Protein AF-A0A9W6GUZ8-F1 (afdb_monomer_lite)

Secondary structure (DSSP, 8-state):
-PPP--------PPPPHHHHHHHHHHHHHHHHHHHHHHHHHHHHHHHTT-HHHHHHHHHHHHHHHHHHHHHTT-------------

Structure (mmCIF, N/CA/C/O backbone):
data_AF-A0A9W6GUZ8-F1
#
_entry.id   AF-A0A9W6GUZ8-F1
#
loop_
_atom_site.group_PDB
_atom_site.id
_atom_site.type_symbol
_atom_site.label_atom_id
_atom_site.label_alt_id
_atom_site.label_comp_id
_atom_site.label_asym_id
_atom_site.label_entity_id
_atom_site.label_seq_id
_atom_site.pdbx_PDB_ins_code
_atom_site.Cartn_x
_atom_site.Cartn_y
_atom_site.Cartn_z
_atom_site.occupancy
_atom_site.B_iso_or_equiv
_atom_site.auth_seq_id
_atom_site.auth_comp_id
_atom_site.auth_asym_id
_atom_site.auth_atom_id
_atom_site.pdbx_PDB_model_num
ATOM 1 N N . MET A 1 1 ? 42.755 -16.551 22.139 1.00 50.16 1 MET A N 1
ATOM 2 C CA . MET A 1 1 ? 42.740 -16.940 20.711 1.00 50.16 1 MET A CA 1
ATOM 3 C C . MET A 1 1 ? 41.441 -16.440 20.088 1.00 50.16 1 MET A C 1
ATOM 5 O O . MET A 1 1 ? 40.398 -17.008 20.379 1.00 50.16 1 MET A O 1
ATOM 9 N N . ALA A 1 2 ? 41.475 -15.341 19.328 1.00 44.66 2 ALA A N 1
ATOM 10 C CA . ALA A 1 2 ? 40.292 -14.761 18.684 1.00 44.66 2 ALA A CA 1
ATOM 11 C C . ALA A 1 2 ? 40.136 -15.340 17.267 1.00 44.66 2 ALA A C 1
ATOM 13 O O . ALA A 1 2 ? 41.076 -15.289 16.475 1.00 44.66 2 ALA A O 1
ATOM 14 N N . ARG A 1 3 ? 38.977 -15.938 16.966 1.00 50.41 3 ARG A N 1
ATOM 15 C CA . ARG A 1 3 ? 38.659 -16.475 15.636 1.00 50.41 3 ARG A CA 1
ATOM 16 C C . ARG A 1 3 ? 38.281 -15.328 14.700 1.00 50.41 3 ARG A C 1
ATOM 18 O O . ARG A 1 3 ? 37.326 -14.606 14.961 1.00 50.41 3 ARG A O 1
ATOM 25 N N . SER A 1 4 ? 39.040 -15.197 13.617 1.00 59.56 4 SER A N 1
ATOM 26 C CA . SER A 1 4 ? 38.742 -14.325 12.483 1.00 59.56 4 SER A CA 1
ATOM 27 C C . SER A 1 4 ? 37.560 -14.897 11.699 1.00 59.56 4 SER A C 1
ATOM 29 O O . SER A 1 4 ? 37.621 -16.038 11.240 1.00 59.56 4 SER A O 1
ATOM 31 N N . VAL A 1 5 ? 36.481 -14.127 11.566 1.00 50.44 5 VAL A N 1
ATOM 32 C CA . VAL A 1 5 ? 35.384 -14.435 10.643 1.00 50.44 5 VAL A CA 1
ATOM 33 C C . VAL A 1 5 ? 35.684 -13.678 9.356 1.00 50.44 5 VAL A C 1
ATOM 35 O O . VAL A 1 5 ? 35.500 -12.466 9.277 1.00 50.44 5 VAL A O 1
ATOM 38 N N . ALA A 1 6 ? 36.212 -14.390 8.362 1.00 46.38 6 ALA A N 1
ATOM 39 C CA . ALA A 1 6 ? 36.414 -13.849 7.028 1.00 46.38 6 ALA A CA 1
ATOM 40 C C . ALA A 1 6 ? 35.045 -13.589 6.386 1.00 46.38 6 ALA A C 1
ATOM 42 O O . ALA A 1 6 ? 34.284 -14.519 6.120 1.00 46.38 6 ALA A O 1
ATOM 43 N N . ALA A 1 7 ? 34.727 -12.318 6.154 1.00 53.19 7 ALA A N 1
ATOM 44 C CA . ALA A 1 7 ? 33.595 -11.925 5.335 1.00 53.19 7 ALA A CA 1
ATOM 45 C C . ALA A 1 7 ? 33.874 -12.349 3.885 1.00 53.19 7 ALA A C 1
ATOM 47 O O . ALA A 1 7 ? 34.713 -11.757 3.203 1.00 53.19 7 ALA A O 1
ATOM 48 N N . THR A 1 8 ? 33.187 -13.392 3.418 1.00 45.50 8 THR A N 1
ATOM 49 C CA . THR A 1 8 ? 33.154 -13.759 2.001 1.00 45.50 8 THR A CA 1
ATOM 50 C C . THR A 1 8 ? 32.556 -12.591 1.225 1.00 45.50 8 THR A C 1
ATOM 52 O O . THR A 1 8 ? 31.356 -12.330 1.282 1.00 45.50 8 THR A O 1
ATOM 55 N N . LYS A 1 9 ? 33.418 -11.856 0.522 1.00 51.03 9 LYS A N 1
ATOM 56 C CA . LYS A 1 9 ? 33.049 -10.805 -0.423 1.00 51.03 9 LYS A CA 1
ATOM 57 C C . LYS A 1 9 ? 32.233 -11.452 -1.543 1.00 51.03 9 LYS A C 1
ATOM 59 O O . LYS A 1 9 ? 32.797 -12.149 -2.382 1.00 51.03 9 LYS A O 1
ATOM 64 N N . ALA A 1 10 ? 30.916 -11.254 -1.530 1.00 52.66 10 ALA A N 1
ATOM 65 C CA . ALA A 1 10 ? 30.059 -11.619 -2.650 1.00 52.66 10 ALA A CA 1
ATOM 66 C C . ALA A 1 10 ? 30.601 -10.932 -3.912 1.00 52.66 10 ALA A C 1
ATOM 68 O O . ALA A 1 10 ? 30.777 -9.712 -3.943 1.00 52.66 10 ALA A O 1
ATOM 69 N N . SER A 1 11 ? 30.950 -11.733 -4.914 1.00 51.28 11 SER A N 1
ATOM 70 C CA . SER A 1 11 ? 31.466 -11.294 -6.205 1.00 51.28 11 SER A CA 1
ATOM 71 C C . SER A 1 11 ? 30.464 -10.357 -6.876 1.00 51.28 11 SER A C 1
ATOM 73 O O . SER A 1 11 ? 29.372 -10.762 -7.264 1.00 51.28 11 SER A O 1
ATOM 75 N N . SER A 1 12 ? 30.843 -9.088 -6.987 1.00 62.50 12 SER A N 1
ATOM 76 C CA . SER A 1 12 ? 30.106 -8.020 -7.654 1.00 62.50 12 SER A CA 1
ATOM 77 C C . SER A 1 12 ? 30.368 -8.050 -9.163 1.00 62.50 12 SER A C 1
ATOM 79 O O . SER A 1 12 ? 30.945 -7.112 -9.710 1.00 62.50 12 SER A O 1
ATOM 81 N N . GLU A 1 13 ? 30.007 -9.146 -9.827 1.00 64.00 13 GLU A N 1
ATOM 82 C CA . GLU A 1 13 ? 29.911 -9.159 -11.289 1.00 64.00 13 GLU A CA 1
ATOM 83 C C . GLU A 1 13 ? 28.509 -8.686 -11.703 1.00 64.00 13 GLU A C 1
ATOM 85 O O . GLU A 1 13 ? 27.516 -9.144 -11.124 1.00 64.00 13 GLU A O 1
ATOM 90 N N . PRO A 1 14 ? 28.388 -7.752 -12.666 1.00 60.47 14 PRO A N 1
ATOM 91 C CA . PRO A 1 14 ? 27.091 -7.333 -13.177 1.00 60.47 14 PRO A CA 1
ATOM 92 C C . PRO A 1 14 ? 26.354 -8.527 -13.785 1.00 60.47 14 PRO A C 1
ATOM 94 O O . PRO A 1 14 ? 26.884 -9.226 -14.648 1.00 60.47 14 PRO A O 1
ATOM 97 N N . LEU A 1 15 ? 25.114 -8.749 -13.351 1.00 65.25 15 LEU A N 1
ATOM 98 C CA . LEU A 1 15 ? 24.241 -9.744 -13.965 1.00 65.25 15 LEU A CA 1
ATOM 99 C C . LEU A 1 15 ? 24.020 -9.394 -15.450 1.00 65.25 15 LEU A C 1
ATOM 101 O O . LEU A 1 15 ? 23.826 -8.218 -15.771 1.00 65.25 15 LEU A O 1
ATOM 105 N N . PRO A 1 16 ? 23.980 -10.391 -16.350 1.00 77.00 16 PRO A N 1
ATOM 106 C CA . PRO A 1 16 ? 23.535 -10.196 -17.726 1.00 77.00 16 PRO A CA 1
ATOM 107 C C . PRO A 1 16 ? 22.201 -9.433 -17.777 1.00 77.00 16 PRO A C 1
ATOM 109 O O . PRO A 1 16 ? 21.285 -9.733 -17.009 1.00 77.00 16 PRO A O 1
ATOM 112 N N . SER A 1 17 ? 22.071 -8.464 -18.688 1.00 74.81 17 SER A N 1
ATOM 113 C CA . SER A 1 17 ? 20.949 -7.505 -18.732 1.00 74.81 17 SER A CA 1
ATOM 114 C C . SER A 1 17 ? 19.560 -8.157 -18.754 1.00 74.81 17 SER A C 1
ATOM 116 O O . SER A 1 17 ? 18.652 -7.686 -18.073 1.00 74.81 17 SER A O 1
ATOM 118 N N . ALA A 1 18 ? 19.400 -9.278 -19.461 1.00 72.38 18 ALA A N 1
ATOM 119 C CA . ALA A 1 18 ? 18.148 -10.036 -19.507 1.00 72.38 18 ALA A CA 1
ATOM 120 C C . ALA A 1 18 ? 17.778 -10.681 -18.155 1.00 72.38 18 ALA A C 1
ATOM 122 O O . ALA A 1 18 ? 16.607 -10.729 -17.786 1.00 72.38 18 ALA A O 1
ATOM 123 N N . LEU A 1 19 ? 18.771 -11.147 -17.388 1.00 74.75 19 LEU A N 1
ATOM 124 C CA . LEU A 1 19 ? 18.553 -11.694 -16.044 1.00 74.75 19 LEU A CA 1
ATOM 125 C C . LEU A 1 19 ? 18.232 -10.584 -15.038 1.00 74.75 19 LEU A C 1
ATOM 127 O O . LEU A 1 19 ? 17.411 -10.783 -14.146 1.00 74.75 19 LEU A O 1
ATOM 131 N N . ALA A 1 20 ? 18.847 -9.408 -15.196 1.00 75.00 20 ALA A N 1
ATOM 132 C CA . ALA A 1 20 ? 18.536 -8.237 -14.383 1.00 75.00 20 ALA A CA 1
ATOM 133 C C . ALA A 1 20 ? 17.102 -7.730 -14.627 1.00 75.00 20 ALA A C 1
ATOM 135 O O . ALA A 1 20 ? 16.393 -7.447 -13.664 1.00 75.00 20 ALA A O 1
ATOM 136 N N . ALA A 1 21 ? 16.653 -7.682 -15.886 1.00 76.56 21 ALA A N 1
ATOM 137 C CA . ALA A 1 21 ? 15.287 -7.294 -16.243 1.00 76.56 21 ALA A CA 1
ATOM 138 C C . ALA A 1 21 ? 14.244 -8.256 -15.652 1.00 76.56 21 ALA A C 1
ATOM 140 O O . ALA A 1 21 ? 13.342 -7.818 -14.945 1.00 76.56 21 ALA A O 1
ATOM 141 N N . ARG A 1 22 ? 14.435 -9.570 -15.831 1.00 79.00 22 ARG A N 1
ATOM 142 C CA . ARG A 1 22 ? 13.541 -10.590 -15.262 1.00 79.00 22 ARG A CA 1
ATOM 143 C C . ARG A 1 22 ? 13.475 -10.529 -13.734 1.00 79.00 22 ARG A C 1
ATOM 145 O O . ARG A 1 22 ? 12.404 -10.615 -13.150 1.00 79.00 22 ARG A O 1
ATOM 152 N N . ARG A 1 23 ? 14.617 -10.317 -13.073 1.00 82.50 23 ARG A N 1
ATOM 153 C CA . ARG A 1 23 ? 14.649 -10.123 -11.618 1.00 82.50 23 ARG A CA 1
ATOM 154 C C . ARG A 1 23 ? 13.861 -8.881 -11.195 1.00 82.50 23 ARG A C 1
ATOM 156 O O . ARG A 1 23 ? 13.202 -8.915 -10.162 1.00 82.50 23 ARG A O 1
ATOM 163 N N . ASN A 1 24 ? 13.933 -7.789 -11.953 1.00 84.88 24 ASN A N 1
ATOM 164 C CA . ASN A 1 24 ? 13.158 -6.586 -11.654 1.00 84.88 24 ASN A CA 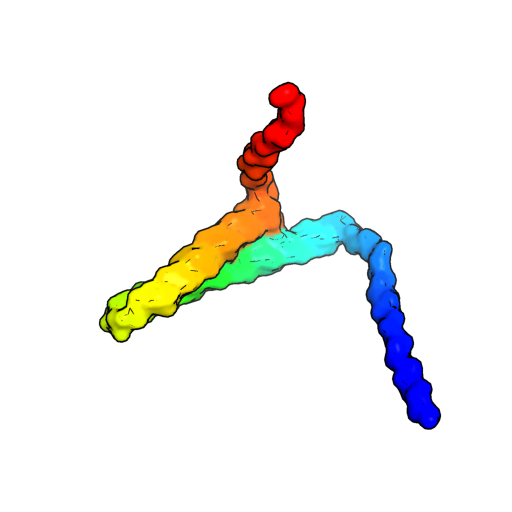1
ATOM 165 C C . ASN A 1 24 ? 11.653 -6.825 -11.829 1.00 84.88 24 ASN A C 1
ATOM 167 O O . ASN A 1 24 ? 10.891 -6.366 -10.986 1.00 84.88 24 ASN A O 1
ATOM 171 N N . GLU A 1 25 ? 11.238 -7.585 -12.846 1.00 86.44 25 GLU A N 1
ATOM 172 C CA . GLU A 1 25 ? 9.842 -8.008 -13.035 1.00 86.44 25 GLU A CA 1
ATOM 173 C C . GLU A 1 25 ? 9.339 -8.870 -11.867 1.00 86.44 25 GLU A C 1
ATOM 175 O O . GLU A 1 25 ? 8.253 -8.617 -11.338 1.00 86.44 25 GLU A O 1
ATOM 180 N N . ASP A 1 26 ? 10.139 -9.836 -11.407 1.00 88.75 26 ASP A N 1
ATOM 181 C CA . ASP A 1 26 ? 9.794 -10.680 -10.255 1.00 88.75 26 ASP A CA 1
ATOM 182 C C . ASP A 1 26 ? 9.635 -9.836 -8.976 1.00 88.75 26 ASP A C 1
ATOM 184 O O . ASP A 1 26 ? 8.680 -10.003 -8.213 1.00 88.75 26 ASP A O 1
ATOM 188 N N . VAL A 1 27 ? 10.550 -8.887 -8.741 1.00 89.44 27 VAL A N 1
ATOM 189 C CA . VAL A 1 27 ? 10.486 -7.992 -7.573 1.00 89.44 27 VAL A CA 1
ATOM 190 C C . VAL A 1 27 ? 9.322 -7.003 -7.693 1.00 89.44 27 VAL A C 1
ATOM 192 O O . VAL A 1 27 ? 8.674 -6.723 -6.687 1.00 89.44 27 VAL A O 1
ATOM 195 N N . ALA A 1 28 ? 9.020 -6.500 -8.893 1.00 90.00 28 ALA A N 1
ATOM 196 C CA . ALA A 1 28 ? 7.859 -5.644 -9.134 1.00 90.00 28 ALA A CA 1
ATOM 197 C C . ALA A 1 28 ? 6.554 -6.395 -8.842 1.00 90.00 28 ALA A C 1
ATOM 199 O O . ALA A 1 28 ? 5.698 -5.878 -8.127 1.00 90.00 28 ALA A O 1
ATOM 200 N N . SER A 1 29 ? 6.448 -7.641 -9.309 1.00 90.44 29 SER A N 1
ATOM 201 C CA . SER A 1 29 ? 5.294 -8.512 -9.058 1.00 90.44 29 SER A CA 1
ATOM 202 C C . SER A 1 29 ? 5.110 -8.786 -7.564 1.00 90.44 29 SER A C 1
ATOM 204 O O . SER A 1 29 ? 3.998 -8.705 -7.045 1.00 90.44 29 SER A O 1
ATOM 206 N N . MET A 1 30 ? 6.207 -9.042 -6.845 1.00 93.88 30 MET A N 1
ATOM 207 C CA . MET A 1 30 ? 6.178 -9.208 -5.390 1.00 93.88 30 MET A CA 1
ATOM 208 C C . MET A 1 30 ? 5.747 -7.920 -4.673 1.00 93.88 30 MET A C 1
ATOM 210 O O . MET A 1 30 ? 4.971 -7.976 -3.724 1.00 93.88 30 MET A O 1
ATOM 214 N N . ALA A 1 31 ? 6.224 -6.757 -5.121 1.00 94.56 31 ALA A N 1
ATOM 215 C CA . ALA A 1 31 ? 5.831 -5.472 -4.551 1.00 94.56 31 ALA A CA 1
ATOM 216 C C . ALA A 1 31 ? 4.335 -5.185 -4.777 1.00 94.56 31 ALA A C 1
ATOM 218 O O . ALA A 1 31 ? 3.649 -4.783 -3.841 1.00 94.56 31 ALA A O 1
ATOM 219 N N . SER A 1 32 ? 3.797 -5.479 -5.964 1.00 94.25 32 SER A N 1
ATOM 220 C CA . SER A 1 32 ? 2.352 -5.409 -6.217 1.00 94.25 32 SER A CA 1
ATOM 221 C C . SER A 1 32 ? 1.561 -6.329 -5.286 1.00 94.25 32 SER A C 1
ATOM 223 O O . SER A 1 32 ? 0.608 -5.882 -4.658 1.00 94.25 32 SER A O 1
ATOM 225 N N . TYR A 1 33 ? 2.009 -7.573 -5.104 1.00 96.56 33 TYR A N 1
ATOM 226 C CA . TYR A 1 33 ? 1.367 -8.500 -4.171 1.00 96.56 33 TYR A CA 1
ATOM 227 C C . TYR A 1 33 ? 1.369 -7.982 -2.722 1.00 96.56 33 TYR A C 1
ATOM 229 O O . TYR A 1 33 ? 0.362 -8.076 -2.023 1.00 96.56 33 TYR A O 1
ATOM 237 N N . ILE A 1 34 ? 2.479 -7.394 -2.261 1.00 95.88 34 ILE A N 1
ATOM 238 C CA . ILE A 1 34 ? 2.557 -6.778 -0.926 1.00 95.88 34 ILE A CA 1
ATOM 239 C C . ILE A 1 34 ? 1.555 -5.626 -0.799 1.00 95.88 34 ILE A C 1
ATOM 241 O O . ILE A 1 34 ? 0.927 -5.495 0.251 1.00 95.88 34 ILE A O 1
ATOM 245 N N . ALA A 1 35 ? 1.389 -4.810 -1.843 1.00 97.88 35 ALA A N 1
ATOM 246 C CA . ALA A 1 35 ? 0.418 -3.722 -1.842 1.00 97.88 35 ALA A CA 1
ATOM 247 C C . ALA A 1 35 ? -1.021 -4.241 -1.677 1.00 97.88 35 ALA A C 1
ATOM 249 O O . ALA A 1 35 ? -1.758 -3.735 -0.824 1.00 97.88 35 ALA A O 1
ATOM 250 N N . ASP A 1 36 ? -1.389 -5.282 -2.424 1.00 97.94 36 ASP A N 1
ATOM 251 C CA . ASP A 1 36 ? -2.716 -5.899 -2.345 1.00 97.94 36 ASP A CA 1
ATOM 252 C C . ASP A 1 36 ? -2.973 -6.473 -0.943 1.00 97.94 36 ASP A C 1
ATOM 254 O O . ASP A 1 36 ? -3.954 -6.115 -0.285 1.00 97.94 36 ASP A O 1
ATOM 258 N N . MET A 1 37 ? -2.031 -7.262 -0.416 1.00 98.50 37 MET A N 1
ATOM 259 C CA . MET A 1 37 ? -2.143 -7.848 0.924 1.00 98.50 37 MET A CA 1
ATOM 260 C C . MET A 1 37 ? -2.205 -6.787 2.028 1.00 98.50 37 MET A C 1
ATOM 262 O O . MET A 1 37 ? -2.983 -6.909 2.975 1.00 98.50 37 MET A O 1
ATOM 266 N N . ALA A 1 38 ? -1.398 -5.729 1.926 1.00 98.50 38 ALA A N 1
ATOM 267 C CA . ALA A 1 38 ? -1.411 -4.637 2.892 1.00 98.50 38 ALA A CA 1
ATOM 268 C C . ALA A 1 38 ? -2.755 -3.888 2.884 1.00 98.50 38 ALA A C 1
ATOM 270 O O . ALA A 1 38 ? -3.235 -3.489 3.946 1.00 98.50 38 ALA A O 1
ATOM 271 N N . SER A 1 39 ? -3.387 -3.752 1.714 1.00 98.31 39 SER A N 1
ATOM 272 C CA . SER A 1 39 ? -4.729 -3.176 1.572 1.00 98.31 39 SER A CA 1
ATOM 273 C C . SER A 1 39 ? -5.790 -4.004 2.302 1.00 98.31 39 SER A C 1
ATOM 275 O O . SER A 1 39 ? -6.552 -3.465 3.109 1.00 98.31 39 SER A O 1
ATOM 277 N N . GLU A 1 40 ? -5.812 -5.320 2.075 1.00 98.44 40 GLU A N 1
ATOM 278 C CA . GLU A 1 40 ? -6.765 -6.230 2.723 1.00 98.44 40 GLU A CA 1
ATOM 279 C C . GLU A 1 40 ? -6.584 -6.246 4.247 1.00 98.44 40 GLU A C 1
ATOM 281 O O . GLU A 1 40 ? -7.547 -6.122 5.010 1.00 98.44 40 GLU A O 1
ATOM 286 N N . LEU A 1 41 ? -5.334 -6.315 4.711 1.00 98.62 41 LEU A N 1
ATOM 287 C CA . LEU A 1 41 ? -5.015 -6.288 6.136 1.00 98.62 41 LEU A CA 1
ATOM 288 C C . LEU A 1 41 ? -5.387 -4.948 6.782 1.00 98.62 41 LEU A C 1
ATOM 290 O O . LEU A 1 41 ? -5.833 -4.934 7.930 1.00 98.62 41 LEU A O 1
ATOM 294 N N . ALA A 1 42 ? -5.226 -3.824 6.077 1.00 98.50 42 ALA A N 1
ATOM 295 C CA . ALA A 1 42 ? -5.601 -2.513 6.600 1.00 98.50 42 ALA A CA 1
ATOM 296 C C . ALA A 1 42 ? -7.114 -2.421 6.845 1.00 98.50 42 ALA A C 1
ATOM 298 O O . ALA A 1 42 ? -7.536 -1.862 7.860 1.00 98.50 42 ALA A O 1
ATOM 299 N N . GLN A 1 43 ? -7.926 -3.016 5.963 1.00 98.19 43 GLN A N 1
ATOM 300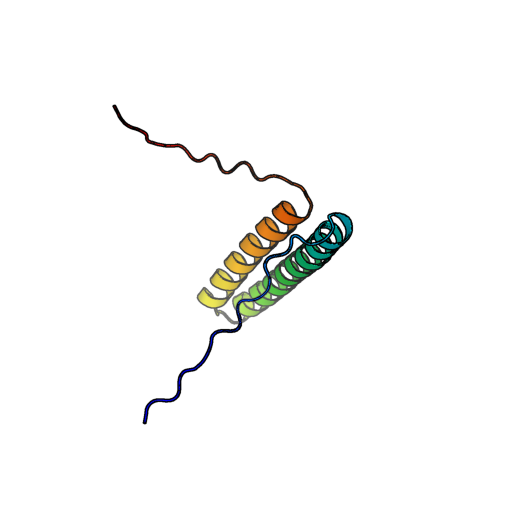 C CA . GLN A 1 43 ? -9.381 -3.091 6.132 1.00 98.19 43 GLN A CA 1
ATOM 301 C C . GLN A 1 43 ? -9.755 -3.921 7.367 1.00 98.19 43 GLN A C 1
ATOM 303 O O . GLN A 1 43 ? -10.556 -3.472 8.189 1.00 98.19 43 GLN A O 1
ATOM 308 N N . LEU A 1 44 ? -9.120 -5.084 7.551 1.00 98.25 44 LEU A N 1
ATOM 309 C CA . LEU A 1 44 ? -9.315 -5.923 8.739 1.00 98.25 44 LEU A CA 1
ATOM 310 C C . LEU A 1 44 ? -8.898 -5.199 10.029 1.00 98.25 44 LEU A C 1
ATOM 312 O O . LEU A 1 44 ? -9.643 -5.198 11.008 1.00 98.25 44 LEU A O 1
ATOM 316 N N . ALA A 1 45 ? -7.736 -4.540 10.023 1.00 98.31 45 ALA A N 1
ATOM 317 C CA . ALA A 1 45 ? -7.231 -3.786 11.168 1.00 98.31 45 ALA A CA 1
ATOM 318 C C . ALA A 1 45 ? -8.146 -2.606 11.527 1.00 98.31 45 ALA A C 1
ATOM 320 O O . ALA A 1 45 ? -8.394 -2.361 12.707 1.00 98.31 45 ALA A O 1
ATOM 321 N N . SER A 1 46 ? -8.689 -1.909 10.524 1.00 96.50 46 SER A N 1
ATOM 322 C CA . SER A 1 46 ? -9.660 -0.836 10.743 1.00 96.50 46 SER A CA 1
ATOM 323 C C . SER A 1 46 ? -10.953 -1.359 11.371 1.00 96.50 46 SER A C 1
ATOM 325 O O . SER A 1 46 ? -11.488 -0.710 12.267 1.00 96.50 46 SER A O 1
ATOM 327 N N . GLY A 1 47 ? -11.445 -2.525 10.936 1.00 96.75 47 GLY A N 1
ATOM 328 C CA . GLY A 1 47 ? -12.624 -3.169 11.524 1.00 96.75 47 GLY A CA 1
ATOM 329 C C . GLY A 1 47 ? -12.411 -3.649 12.964 1.00 96.75 47 GLY A C 1
ATOM 330 O O . GLY A 1 47 ? -13.362 -3.703 13.735 1.00 96.75 47 GLY A O 1
ATOM 331 N N . GLY A 1 48 ? -11.166 -3.956 13.340 1.00 97.56 48 GLY A N 1
ATOM 332 C CA . GLY A 1 48 ? -10.770 -4.306 14.707 1.00 97.56 48 GLY A CA 1
ATOM 333 C C . GLY A 1 48 ? -10.368 -3.118 15.587 1.00 97.56 48 GLY A C 1
ATOM 334 O O . GLY A 1 48 ? -9.758 -3.336 16.629 1.00 97.56 48 GLY A O 1
ATOM 335 N N . GLU A 1 49 ? -10.633 -1.879 15.159 1.00 97.06 49 GLU A N 1
ATOM 336 C CA . GLU A 1 49 ? -10.251 -0.640 15.862 1.00 97.06 49 GLU A CA 1
ATOM 337 C C . GLU A 1 49 ? -8.732 -0.479 16.100 1.00 97.06 49 GLU A C 1
ATOM 339 O O . GLU A 1 49 ? -8.281 0.341 16.902 1.00 97.06 49 GLU A O 1
ATOM 344 N N . LEU A 1 50 ? -7.899 -1.198 15.341 1.00 98.19 50 LEU A N 1
ATOM 345 C CA . LEU A 1 50 ? -6.439 -1.129 15.412 1.00 98.19 50 LEU A CA 1
ATOM 346 C C . LEU A 1 50 ? -5.907 -0.001 14.515 1.00 98.19 50 LEU A C 1
ATOM 348 O O . LEU A 1 50 ? -5.193 -0.235 13.538 1.00 98.19 50 LEU A O 1
ATOM 352 N N . GLN A 1 51 ? -6.252 1.244 14.848 1.00 97.00 51 GLN A N 1
ATOM 353 C CA . GLN A 1 51 ? -6.008 2.418 13.996 1.00 97.00 51 GLN A CA 1
ATOM 354 C C . GLN A 1 51 ? -4.532 2.604 13.607 1.00 97.00 51 GLN A C 1
ATOM 356 O O . GLN A 1 51 ? -4.231 2.848 12.440 1.00 97.00 51 GLN A O 1
ATOM 361 N N . MET A 1 52 ? -3.595 2.432 14.550 1.00 98.38 52 MET A N 1
ATOM 362 C CA . MET A 1 52 ? -2.163 2.526 14.227 1.00 98.38 52 MET A CA 1
ATOM 363 C C . ME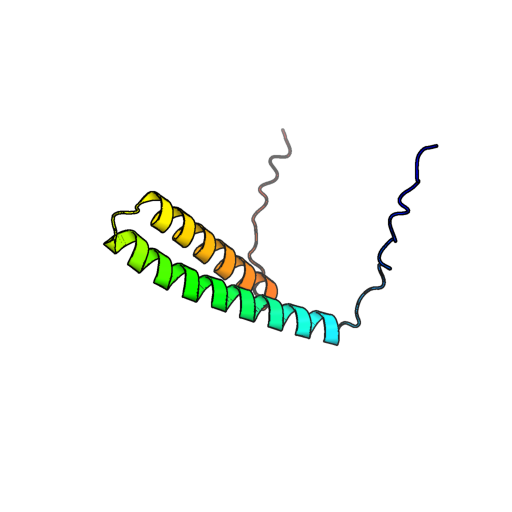T A 1 52 ? -1.699 1.408 13.288 1.00 98.38 52 MET A C 1
ATOM 365 O O . MET A 1 52 ? -0.860 1.642 12.423 1.00 98.38 52 MET A O 1
ATOM 369 N N . VAL A 1 53 ? -2.249 0.200 13.424 1.00 98.44 53 VAL A N 1
ATOM 370 C CA . VAL A 1 53 ? -1.899 -0.929 12.551 1.00 98.44 53 VAL A CA 1
ATOM 371 C C . VAL A 1 53 ? -2.412 -0.671 11.137 1.00 98.44 53 VAL A C 1
ATOM 373 O O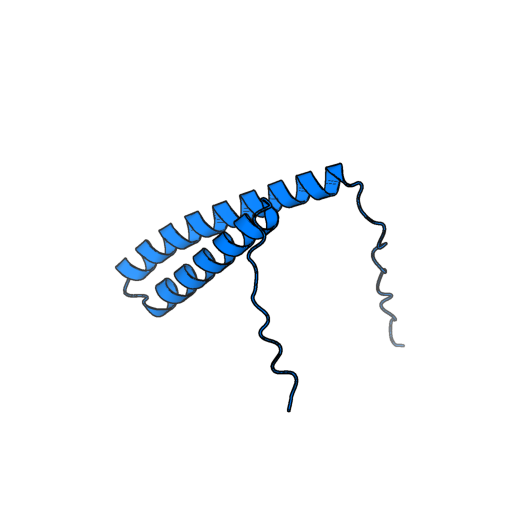 . VAL A 1 53 ? -1.650 -0.792 10.181 1.00 98.44 53 VAL A O 1
ATOM 376 N N . ALA A 1 54 ? -3.664 -0.226 11.002 1.00 98.56 54 ALA A N 1
ATOM 377 C CA . ALA A 1 54 ? -4.228 0.172 9.715 1.00 98.56 54 ALA A CA 1
ATOM 378 C C . ALA A 1 54 ? -3.412 1.300 9.056 1.00 98.56 54 ALA A C 1
ATOM 380 O O . ALA A 1 54 ? -3.178 1.273 7.848 1.00 98.56 54 ALA A O 1
ATOM 381 N N . TYR A 1 55 ? -2.926 2.267 9.840 1.00 98.25 55 TYR A N 1
ATOM 382 C CA . TYR A 1 55 ? -2.045 3.326 9.348 1.00 98.25 55 TYR A CA 1
ATOM 383 C C . TYR A 1 55 ? -0.726 2.777 8.780 1.00 98.25 55 TYR A C 1
ATOM 385 O O . TYR A 1 55 ? -0.381 3.085 7.639 1.00 98.25 55 TYR A O 1
ATOM 393 N N . PHE A 1 56 ? -0.014 1.920 9.521 1.00 98.62 56 PHE A N 1
ATOM 394 C CA . PHE A 1 56 ? 1.247 1.341 9.042 1.00 98.62 56 PHE A CA 1
ATOM 395 C C . PHE A 1 56 ? 1.066 0.436 7.822 1.00 98.62 56 PHE A C 1
ATOM 397 O O . PHE A 1 56 ? 1.899 0.457 6.919 1.00 98.62 56 PHE A O 1
ATOM 404 N N . LEU A 1 57 ? -0.033 -0.315 7.754 1.00 98.62 57 LEU A N 1
ATOM 405 C CA . LEU A 1 57 ? -0.357 -1.132 6.585 1.00 98.62 57 LEU A CA 1
ATOM 406 C C . LEU A 1 57 ? -0.616 -0.264 5.348 1.00 98.62 57 LEU A C 1
ATOM 408 O O . LEU A 1 57 ? -0.133 -0.575 4.263 1.00 98.62 57 LEU A O 1
ATOM 412 N N . ASN A 1 58 ? -1.290 0.874 5.514 1.00 98.31 58 ASN A N 1
ATOM 413 C CA . ASN A 1 58 ? -1.470 1.831 4.425 1.00 98.31 58 ASN A CA 1
ATOM 414 C C . ASN A 1 58 ? -0.147 2.461 3.964 1.00 98.31 58 ASN A C 1
ATOM 416 O O . ASN A 1 58 ? 0.043 2.628 2.759 1.00 98.31 58 ASN A O 1
ATOM 420 N N . LEU A 1 59 ? 0.778 2.769 4.881 1.00 98.38 59 LEU A N 1
ATOM 421 C CA . LEU A 1 59 ? 2.125 3.221 4.510 1.00 98.38 59 LEU A CA 1
ATOM 422 C C . LEU A 1 59 ? 2.876 2.147 3.713 1.00 98.38 59 LEU A C 1
ATOM 424 O O . LEU A 1 59 ? 3.388 2.435 2.633 1.00 98.38 59 LEU A O 1
ATOM 428 N N . ALA A 1 60 ? 2.871 0.901 4.196 1.00 98.06 60 ALA A N 1
ATOM 429 C CA . ALA A 1 60 ? 3.518 -0.220 3.520 1.00 98.06 60 ALA A CA 1
ATOM 430 C C . ALA A 1 60 ? 2.946 -0.460 2.112 1.00 98.06 60 ALA A C 1
ATOM 432 O O . ALA A 1 60 ? 3.707 -0.696 1.174 1.00 98.06 60 ALA A O 1
ATOM 433 N N . ARG A 1 61 ? 1.621 -0.339 1.939 1.00 98.19 61 ARG A N 1
ATOM 434 C CA . ARG A 1 61 ? 0.969 -0.416 0.623 1.00 98.19 61 ARG A CA 1
ATOM 435 C C . ARG A 1 61 ? 1.522 0.632 -0.337 1.00 98.19 61 ARG A C 1
ATOM 437 O O . ARG A 1 61 ? 1.929 0.291 -1.443 1.00 98.19 61 ARG A O 1
ATOM 444 N N . VAL A 1 62 ? 1.543 1.898 0.082 1.00 97.75 62 VAL A N 1
ATOM 445 C CA . VAL A 1 62 ? 2.010 3.008 -0.763 1.00 97.75 62 VAL A CA 1
ATOM 446 C C . VAL A 1 62 ? 3.478 2.824 -1.148 1.00 97.75 62 VAL A C 1
ATOM 448 O O . VAL A 1 62 ? 3.830 2.991 -2.315 1.00 97.75 62 VAL A O 1
ATOM 451 N N . GLU A 1 63 ? 4.336 2.431 -0.206 1.00 97.19 63 GLU A N 1
ATOM 452 C CA . GLU A 1 63 ? 5.746 2.147 -0.501 1.00 97.19 63 GLU A CA 1
ATOM 453 C C . GLU A 1 63 ? 5.909 0.991 -1.498 1.00 97.19 63 GLU A C 1
ATOM 455 O O . GLU A 1 63 ? 6.724 1.075 -2.422 1.00 97.19 63 GLU A O 1
ATOM 460 N N . ALA A 1 64 ? 5.107 -0.064 -1.361 1.00 96.25 64 ALA A N 1
ATOM 461 C CA . ALA A 1 64 ? 5.1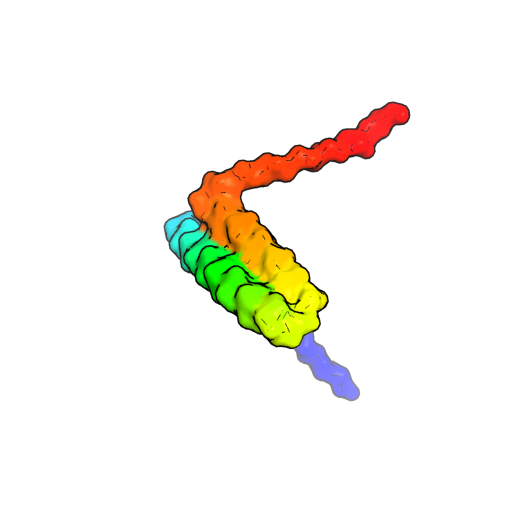26 -1.202 -2.269 1.00 96.25 64 ALA A CA 1
ATOM 462 C C . ALA A 1 64 ? 4.636 -0.826 -3.683 1.00 96.25 64 ALA A C 1
ATOM 464 O O . ALA A 1 64 ? 5.255 -1.222 -4.671 1.00 96.25 64 ALA A O 1
ATOM 465 N N . GLU A 1 65 ? 3.607 0.016 -3.804 1.00 95.56 65 GLU A N 1
ATOM 466 C CA . GLU A 1 65 ? 3.140 0.550 -5.093 1.00 95.56 65 GLU A CA 1
ATOM 467 C C . GLU A 1 65 ? 4.198 1.415 -5.784 1.00 95.56 65 GLU A C 1
ATOM 469 O O . GLU A 1 65 ? 4.423 1.278 -6.990 1.00 95.56 65 GLU A O 1
ATOM 474 N N . ILE A 1 66 ? 4.866 2.290 -5.027 1.00 94.62 66 ILE A N 1
ATOM 475 C CA . ILE A 1 66 ? 5.996 3.088 -5.520 1.00 94.62 66 ILE A CA 1
ATOM 476 C C . ILE A 1 66 ? 7.078 2.147 -6.050 1.00 94.62 66 ILE A C 1
ATOM 478 O O . ILE A 1 66 ? 7.556 2.318 -7.173 1.00 94.62 66 ILE A O 1
ATOM 482 N N . ARG A 1 67 ? 7.417 1.106 -5.281 1.00 92.12 67 ARG A N 1
ATOM 483 C CA . ARG A 1 67 ? 8.470 0.164 -5.652 1.00 92.12 67 ARG A CA 1
ATOM 484 C C . ARG A 1 67 ? 8.130 -0.655 -6.896 1.00 92.12 67 ARG A C 1
ATOM 486 O O . ARG A 1 67 ? 9.000 -0.844 -7.747 1.00 92.12 67 ARG A O 1
ATOM 493 N N . ALA A 1 68 ? 6.886 -1.111 -7.021 1.00 90.75 68 ALA A N 1
ATOM 494 C CA . ALA A 1 68 ? 6.409 -1.831 -8.197 1.00 90.75 68 ALA A CA 1
ATOM 495 C C . ALA A 1 68 ? 6.515 -0.969 -9.466 1.00 90.75 68 ALA A C 1
ATOM 497 O O . ALA A 1 68 ? 6.980 -1.446 -10.500 1.00 90.75 68 ALA A O 1
ATOM 498 N N . ARG A 1 69 ? 6.162 0.322 -9.376 1.00 88.19 69 ARG A N 1
ATOM 499 C CA . ARG A 1 69 ? 6.251 1.279 -10.495 1.00 88.19 69 ARG A CA 1
ATOM 500 C C . ARG A 1 69 ? 7.693 1.565 -10.908 1.00 88.19 69 ARG A C 1
ATOM 502 O O . ARG A 1 69 ? 7.997 1.499 -12.097 1.00 88.19 69 ARG A O 1
ATOM 509 N N . GLU A 1 70 ? 8.574 1.822 -9.939 1.00 88.00 70 GLU A N 1
ATOM 510 C CA . GLU A 1 70 ? 10.004 2.064 -10.188 1.00 88.00 70 GLU A CA 1
ATOM 511 C C . GLU A 1 70 ? 10.664 0.886 -10.919 1.00 88.00 70 GLU A C 1
ATOM 513 O O . GLU A 1 70 ? 11.476 1.081 -11.823 1.00 88.00 70 GLU A O 1
ATOM 518 N N . LEU A 1 71 ? 10.319 -0.345 -10.532 1.00 83.38 71 LEU A N 1
ATOM 519 C CA . LEU A 1 71 ? 10.887 -1.563 -11.111 1.00 83.38 71 LEU A CA 1
ATOM 520 C C . LEU A 1 71 ? 10.226 -1.978 -12.429 1.00 83.38 71 LEU A C 1
ATOM 522 O O . LEU A 1 71 ? 10.894 -2.572 -13.271 1.00 83.38 71 LEU A O 1
ATOM 526 N N . GLY A 1 72 ? 8.951 -1.631 -12.625 1.00 73.69 72 GLY A N 1
ATOM 527 C CA . GLY A 1 72 ? 8.203 -1.839 -13.867 1.00 73.69 72 GLY A CA 1
ATOM 528 C C . GLY A 1 72 ? 8.515 -0.827 -14.978 1.00 73.69 72 GLY A C 1
ATOM 529 O O . GLY A 1 72 ? 7.882 -0.874 -16.029 1.00 73.69 72 GLY A O 1
ATOM 530 N N . GLY A 1 73 ? 9.468 0.090 -14.768 1.00 63.66 73 GLY A N 1
ATOM 531 C CA . GLY A 1 73 ? 9.936 1.030 -15.792 1.00 63.66 73 GLY A CA 1
ATOM 532 C C . GLY A 1 73 ? 9.272 2.411 -15.778 1.00 63.66 73 GLY A C 1
ATOM 533 O O . GLY A 1 73 ? 9.543 3.213 -16.670 1.00 63.66 73 GLY A O 1
ATOM 534 N N . TYR A 1 74 ? 8.455 2.732 -14.770 1.00 50.97 74 TYR A N 1
ATOM 535 C CA . TYR A 1 74 ? 7.989 4.101 -14.550 1.00 50.97 74 TYR A CA 1
ATOM 536 C C . TYR A 1 74 ? 8.985 4.837 -13.651 1.00 50.97 74 TYR A C 1
ATOM 538 O O . TYR A 1 74 ? 9.007 4.650 -12.434 1.00 50.97 74 TYR A O 1
ATOM 546 N N . ALA A 1 75 ? 9.819 5.686 -14.255 1.00 49.59 75 ALA A N 1
ATOM 547 C CA . ALA A 1 75 ? 10.658 6.611 -13.507 1.00 49.59 75 ALA A CA 1
ATOM 548 C C . ALA A 1 75 ? 9.756 7.605 -12.762 1.00 49.59 75 ALA A C 1
ATOM 550 O O . ALA A 1 75 ? 9.095 8.443 -13.371 1.00 49.59 75 ALA A O 1
ATOM 551 N N . ILE A 1 76 ? 9.705 7.496 -11.436 1.00 55.09 76 ILE A N 1
ATOM 552 C CA . ILE A 1 76 ? 9.131 8.545 -10.598 1.00 55.09 76 ILE A CA 1
ATOM 553 C C . ILE A 1 76 ? 10.212 9.618 -10.498 1.00 55.09 76 ILE A C 1
ATOM 555 O O . ILE A 1 76 ? 11.221 9.410 -9.820 1.00 55.09 76 ILE A O 1
ATOM 559 N N . GLU A 1 77 ? 10.035 10.735 -11.206 1.00 53.56 77 GLU A N 1
ATOM 560 C CA . GLU A 1 77 ? 10.895 11.909 -11.050 1.00 53.56 77 GLU A CA 1
ATOM 561 C C . GLU A 1 77 ? 10.794 12.390 -9.600 1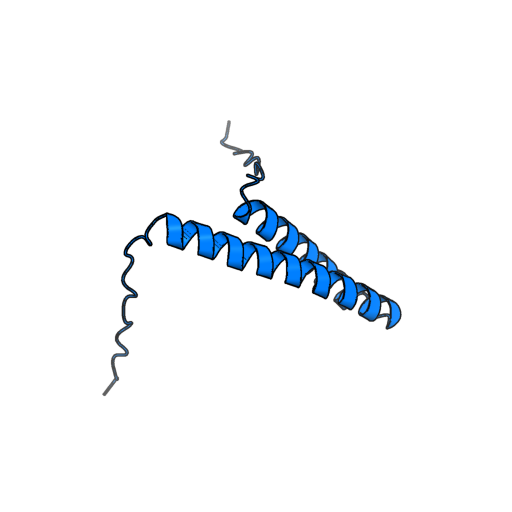.00 53.56 77 GLU A C 1
ATOM 563 O O . GLU A 1 77 ? 9.832 13.035 -9.185 1.00 53.56 77 GLU A O 1
ATOM 568 N N . ARG A 1 78 ? 11.783 12.011 -8.787 1.00 58.06 78 ARG A N 1
ATOM 569 C CA . ARG A 1 78 ? 11.995 12.628 -7.484 1.00 58.06 78 ARG A CA 1
ATOM 570 C C . ARG A 1 78 ? 12.692 13.942 -7.763 1.00 58.06 78 ARG A C 1
ATOM 572 O O . ARG A 1 78 ? 13.895 13.951 -8.013 1.00 58.06 78 ARG A O 1
ATOM 579 N N . ASP A 1 79 ? 11.920 15.018 -7.757 1.00 53.62 79 ASP A N 1
ATOM 580 C CA . ASP A 1 79 ? 12.444 16.370 -7.874 1.00 53.62 79 ASP A CA 1
ATOM 581 C C . ASP A 1 79 ? 13.295 16.658 -6.627 1.00 53.62 79 ASP A C 1
ATOM 583 O O . ASP A 1 79 ? 12.808 17.063 -5.568 1.00 53.62 79 ASP A O 1
ATOM 587 N N . VAL A 1 80 ? 14.586 16.324 -6.705 1.00 56.62 80 VAL A N 1
ATOM 588 C CA . VAL A 1 80 ? 15.571 16.701 -5.697 1.00 56.62 80 VAL A CA 1
ATOM 589 C C . VAL A 1 80 ? 15.799 18.186 -5.911 1.00 56.62 80 VAL A C 1
ATOM 591 O O . VAL A 1 80 ? 16.698 18.591 -6.643 1.00 56.62 80 VAL A O 1
ATOM 594 N N . THR A 1 81 ? 14.963 19.009 -5.282 1.00 54.03 81 THR A N 1
ATOM 595 C CA . THR A 1 81 ? 15.225 20.439 -5.135 1.00 54.03 81 THR A CA 1
ATOM 596 C C . THR A 1 81 ? 16.470 20.591 -4.272 1.00 54.03 81 THR A C 1
ATOM 598 O O . THR A 1 81 ? 16.429 20.731 -3.049 1.00 54.03 81 THR A O 1
ATOM 601 N N . SER A 1 82 ? 17.616 20.526 -4.944 1.00 52.03 82 SER A N 1
ATOM 602 C CA . SER A 1 82 ? 18.908 20.962 -4.461 1.00 52.03 82 SER A CA 1
ATOM 603 C C . SER A 1 82 ? 18.781 22.423 -4.049 1.00 52.03 82 SER A C 1
ATOM 605 O O . SER A 1 82 ? 18.918 23.325 -4.872 1.00 52.03 82 SER A O 1
ATOM 607 N N . HIS A 1 83 ? 18.538 22.663 -2.763 1.00 53.22 83 HIS A N 1
ATOM 608 C CA . HIS A 1 83 ? 18.895 23.929 -2.138 1.00 53.22 83 HIS A CA 1
ATOM 609 C C . HIS A 1 83 ? 20.427 23.972 -2.038 1.00 53.22 83 HIS A C 1
ATOM 611 O O . HIS A 1 83 ? 21.017 23.740 -0.985 1.00 53.22 83 HIS A O 1
ATOM 617 N N . SER A 1 84 ? 21.067 24.193 -3.189 1.00 50.34 84 SER A N 1
ATOM 618 C CA . SER A 1 84 ? 22.424 24.717 -3.279 1.00 50.34 84 SER A CA 1
ATOM 619 C C . SER A 1 84 ? 22.320 26.234 -3.185 1.00 50.34 84 SER A C 1
ATOM 621 O O . SER A 1 84 ? 21.462 26.838 -3.824 1.00 50.34 84 SER A O 1
ATOM 623 N N . GLY A 1 85 ? 23.157 26.809 -2.331 1.00 49.00 85 GLY A N 1
ATOM 624 C CA . GLY A 1 85 ? 22.983 28.141 -1.775 1.00 49.00 85 GLY A CA 1
ATOM 625 C C . GLY A 1 85 ? 23.043 29.315 -2.749 1.00 49.00 85 GLY A C 1
ATOM 626 O O . GLY A 1 85 ? 23.581 29.232 -3.854 1.00 49.00 85 GLY A O 1
ATOM 627 N N . ALA A 1 86 ? 22.554 30.432 -2.223 1.00 49.19 86 ALA A N 1
ATOM 628 C CA . ALA A 1 86 ? 23.165 31.748 -2.329 1.00 49.19 86 ALA A CA 1
ATOM 629 C C . ALA A 1 86 ? 23.091 32.397 -0.939 1.00 49.19 86 ALA A C 1
ATOM 631 O O . ALA A 1 86 ? 22.030 32.235 -0.291 1.00 49.19 86 ALA A O 1
#

Foldseek 3Di:
DDDDDDDPDDDPDDDDPVVLLVVLQVLLVVLQVLLVVLCVVLVVCVVVVVPVSNVVSNVSNVVSNVSSCVSVPNDPPPPPPPCPDD

pLDDT: mean 79.29, std 19.67, range [44.66, 98.62]

Sequence (86 aa):
MARSVAATKASSEPLPSALAARRNEDVASMASYIADMASELAQLASGGELQMVAYFLNLARVEAEIRARELGGYAIERDVTSHSGA

Organism: NCBI:txid29468

Radius of gyration: 19.81 Å; chains: 1; bounding box: 55×49×40 Å